Protein AF-A0A9R1PD83-F1 (afdb_monomer)

InterPro domains:
  IPR029148 FACT complex subunit SPT16, N-terminal lobe domain [PF14826] (17-96)
  IPR029148 FACT complex subunit SPT16, N-terminal lobe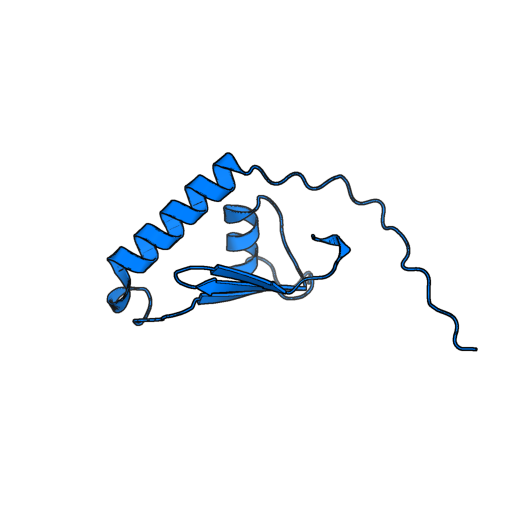 domain [SM01285] (17-96)
  IPR029149 Creatinase/Aminopeptidase P/Spt16, N-terminal [G3DSA:3.40.350.10] (13-96)
  IPR040258 FACT complex subunit Spt16 [PTHR13980] (14-96)

Nearest PDB structures (foldseek):
  3cb6-assembly1_A  TM=9.064E-01  e=6.863E-07  Schizosaccharomyces pombe
  3cb5-assembly2_B  TM=9.265E-01  e=1.514E-05  Schizosaccharomyces pombe
  3biq-assembly1_A  TM=8.896E-01  e=4.749E-05  Saccharomyces cerevisiae
  3bit-assembly2_B  TM=8.872E-01  e=2.552E-04  Saccharomyces cerevisiae
  6a8m-assembly1_A  TM=8.914E-01  e=7.485E-04  Eremothecium gossypii ATCC 10895

Foldseek 3Di:
DDDDDPDPDDPDDDQDFDPVQLVVVVVVV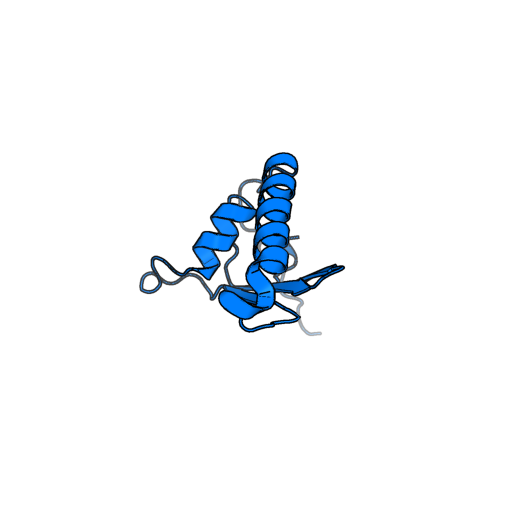VVVCVVCVVPPVVVDQKDKAAAAADDPVPPDDPSQVVCCNNGVHGQHRWMWMDHPPDIDIDHDPVVD

Structure (mmCIF, N/CA/C/O backbone):
data_AF-A0A9R1PD83-F1
#
_entry.id   AF-A0A9R1PD83-F1
#
loop_
_atom_site.group_PDB
_atom_site.id
_atom_site.type_symbol
_atom_site.label_atom_id
_atom_site.label_alt_id
_atom_site.label_comp_id
_atom_site.label_asym_id
_atom_site.label_entity_id
_atom_site.label_seq_id
_atom_site.pdbx_PDB_ins_code
_atom_site.Cartn_x
_atom_site.Cartn_y
_atom_site.Cartn_z
_atom_site.occupancy
_atom_site.B_iso_or_equiv
_atom_site.auth_seq_id
_atom_site.auth_comp_id
_atom_site.auth_asym_id
_atom_site.auth_atom_id
_atom_site.pdbx_PDB_model_num
ATOM 1 N N . MET A 1 1 ? 33.554 -24.168 -3.222 1.00 37.78 1 MET A N 1
ATOM 2 C CA . MET A 1 1 ? 33.563 -22.921 -4.015 1.00 37.78 1 MET A CA 1
ATOM 3 C C . MET A 1 1 ? 32.308 -22.922 -4.867 1.00 37.78 1 MET A C 1
ATOM 5 O O . MET A 1 1 ? 32.251 -23.683 -5.818 1.00 37.78 1 MET A O 1
ATOM 9 N N . ALA A 1 2 ? 31.282 -22.175 -4.465 1.00 34.84 2 ALA A N 1
ATOM 10 C CA . ALA A 1 2 ? 30.102 -21.940 -5.292 1.00 34.84 2 ALA A CA 1
ATOM 11 C C . ALA A 1 2 ? 30.103 -20.453 -5.653 1.00 34.84 2 ALA A C 1
ATOM 13 O O . ALA A 1 2 ? 30.214 -19.592 -4.781 1.00 34.84 2 ALA A O 1
ATOM 14 N N . GLU A 1 3 ? 30.120 -20.199 -6.952 1.00 32.44 3 GLU A N 1
ATOM 15 C CA . GLU A 1 3 ? 30.325 -18.911 -7.596 1.00 32.44 3 GLU A CA 1
ATOM 16 C C . GLU A 1 3 ? 29.119 -17.994 -7.345 1.00 32.44 3 GLU A C 1
ATOM 18 O O . GLU A 1 3 ? 27.988 -18.313 -7.710 1.00 32.44 3 GLU A O 1
ATOM 23 N N . ASN A 1 4 ? 29.349 -16.865 -6.671 1.00 37.38 4 ASN A N 1
ATOM 24 C CA . ASN A 1 4 ? 28.316 -15.876 -6.389 1.00 37.38 4 ASN A CA 1
ATOM 25 C C . ASN A 1 4 ? 28.016 -15.107 -7.684 1.00 37.38 4 ASN A C 1
ATOM 27 O O . ASN A 1 4 ? 28.804 -14.257 -8.111 1.00 37.38 4 ASN A O 1
ATOM 31 N N . GLY A 1 5 ? 26.900 -15.447 -8.332 1.00 36.56 5 GLY A N 1
ATOM 32 C CA . GLY A 1 5 ? 26.447 -14.822 -9.569 1.00 36.56 5 GLY A CA 1
ATOM 33 C C . GLY A 1 5 ? 26.304 -13.312 -9.400 1.00 36.56 5 GLY A C 1
ATOM 34 O O . GLY A 1 5 ? 25.397 -12.829 -8.724 1.00 36.56 5 GLY A O 1
ATOM 35 N N . LYS A 1 6 ? 27.205 -12.552 -10.032 1.00 34.94 6 LYS A N 1
ATOM 36 C CA . LYS A 1 6 ? 27.109 -11.095 -10.148 1.00 34.94 6 LYS A CA 1
ATOM 37 C C . LYS A 1 6 ? 25.761 -10.735 -10.769 1.00 34.94 6 LYS A C 1
ATOM 39 O O . LYS A 1 6 ? 25.535 -10.970 -11.957 1.00 34.94 6 LYS A O 1
ATOM 44 N N . ALA A 1 7 ? 24.886 -10.122 -9.977 1.00 38.34 7 ALA A N 1
ATOM 45 C CA . ALA A 1 7 ? 23.682 -9.490 -10.485 1.00 38.34 7 ALA A CA 1
ATOM 46 C C . ALA A 1 7 ? 24.090 -8.448 -11.536 1.00 38.34 7 ALA A C 1
ATOM 48 O O . ALA A 1 7 ? 24.739 -7.450 -11.217 1.00 38.34 7 ALA A O 1
ATOM 49 N N . LYS A 1 8 ? 23.725 -8.686 -12.801 1.00 33.59 8 LYS A N 1
ATOM 50 C CA . LYS A 1 8 ? 23.881 -7.691 -13.862 1.00 33.59 8 LYS A CA 1
ATOM 51 C C . LYS A 1 8 ? 23.106 -6.438 -13.442 1.00 33.59 8 LYS A C 1
ATOM 53 O O . LYS A 1 8 ? 21.899 -6.485 -13.169 1.00 33.59 8 LYS A O 1
ATOM 58 N N . SER A 1 9 ? 23.848 -5.343 -13.314 1.00 35.78 9 SER A N 1
ATOM 59 C CA . SER A 1 9 ? 23.324 -3.988 -13.210 1.00 35.78 9 SER A CA 1
ATOM 60 C C . SER A 1 9 ? 22.563 -3.713 -14.505 1.00 35.78 9 SER A C 1
ATOM 62 O O . SER A 1 9 ? 23.159 -3.601 -15.574 1.00 35.78 9 SER A O 1
ATOM 64 N N . GLY A 1 10 ? 21.235 -3.755 -14.425 1.00 39.09 10 GLY A N 1
ATOM 65 C CA . GLY A 1 10 ? 20.379 -3.314 -15.512 1.00 39.09 10 GLY A CA 1
ATOM 66 C C . GLY A 1 10 ? 20.422 -1.795 -15.540 1.00 39.09 10 GLY A C 1
ATOM 67 O O . GLY A 1 10 ? 20.234 -1.164 -14.505 1.00 39.09 10 GLY A O 1
ATOM 68 N N . SER A 1 11 ? 20.684 -1.236 -16.716 1.00 42.69 11 SER A N 1
ATOM 69 C CA . SER A 1 11 ? 20.560 0.185 -17.039 1.00 42.69 11 SER A CA 1
ATOM 70 C C . SER A 1 11 ? 19.104 0.642 -16.840 1.00 42.69 11 SER A C 1
ATOM 72 O O . SER A 1 11 ? 18.323 0.671 -17.789 1.00 42.69 11 SER A O 1
ATOM 74 N N . GLY A 1 12 ? 18.709 0.934 -15.602 1.00 44.00 12 GLY A N 1
ATOM 75 C CA . GLY A 1 12 ? 17.426 1.548 -15.263 1.00 44.00 12 GLY A CA 1
ATOM 76 C C . GLY A 1 12 ? 17.651 3.018 -14.941 1.00 44.00 12 GLY A C 1
ATOM 77 O O . GLY A 1 12 ? 18.507 3.329 -14.115 1.00 44.00 12 GLY A O 1
ATOM 78 N N . GLY A 1 13 ? 16.926 3.918 -15.608 1.00 55.16 13 GLY A N 1
ATOM 79 C CA . GLY A 1 13 ? 16.941 5.339 -15.260 1.00 55.16 13 GLY A CA 1
ATOM 80 C C . GLY A 1 13 ? 16.635 5.532 -13.774 1.00 55.16 13 GLY A C 1
ATOM 81 O O . GLY A 1 13 ? 15.883 4.754 -13.191 1.00 55.16 13 GLY A O 1
ATOM 82 N N . ALA A 1 14 ? 17.251 6.536 -13.151 1.00 65.94 14 ALA A N 1
ATOM 83 C CA . ALA A 1 14 ? 17.070 6.798 -11.729 1.00 65.94 14 ALA A CA 1
ATOM 84 C C . ALA A 1 14 ? 15.587 7.078 -11.424 1.00 65.94 14 ALA A C 1
ATOM 86 O O . ALA A 1 14 ? 15.054 8.129 -11.788 1.00 65.94 14 ALA A O 1
ATOM 87 N N . TYR A 1 15 ? 14.915 6.132 -10.767 1.00 74.12 15 TYR A N 1
ATOM 88 C CA . TYR A 1 15 ? 13.563 6.332 -10.260 1.00 74.12 15 TYR A CA 1
ATOM 89 C C . TYR A 1 15 ? 13.622 7.382 -9.151 1.00 74.12 15 TYR A C 1
ATOM 91 O O . TYR A 1 15 ? 14.277 7.175 -8.133 1.00 74.12 15 TYR A O 1
ATOM 99 N N . THR A 1 16 ? 12.963 8.523 -9.355 1.00 87.56 16 THR A N 1
ATOM 100 C CA . THR A 1 16 ? 12.903 9.592 -8.350 1.00 87.56 16 THR A CA 1
ATOM 101 C C . THR A 1 16 ? 11.479 9.702 -7.836 1.00 87.56 16 THR A C 1
ATOM 103 O O . THR A 1 16 ? 10.600 10.206 -8.531 1.00 87.56 16 THR A O 1
ATOM 106 N N . ILE A 1 17 ? 11.238 9.234 -6.612 1.00 89.44 17 ILE A N 1
ATOM 107 C CA . ILE A 1 17 ? 9.923 9.352 -5.978 1.00 89.44 17 ILE A CA 1
ATOM 108 C C . ILE A 1 17 ? 9.713 10.803 -5.536 1.00 89.44 17 ILE A C 1
ATOM 110 O O . ILE A 1 17 ? 10.520 11.367 -4.795 1.00 89.44 17 ILE A O 1
ATOM 114 N N . ASN A 1 18 ? 8.598 11.408 -5.951 1.00 94.06 18 ASN A N 1
ATOM 115 C CA . ASN A 1 18 ? 8.200 12.720 -5.452 1.00 94.06 18 ASN A CA 1
ATOM 116 C C . ASN A 1 18 ? 7.615 12.584 -4.036 1.00 94.06 18 ASN A C 1
ATOM 118 O O . ASN A 1 18 ? 6.450 12.219 -3.866 1.00 94.06 18 ASN A O 1
ATOM 122 N N . LEU A 1 19 ? 8.429 12.899 -3.026 1.00 94.31 19 LEU A N 1
ATOM 123 C CA . LEU A 1 19 ? 8.067 12.756 -1.612 1.00 94.31 19 LEU A CA 1
ATOM 124 C C . LEU A 1 19 ? 6.894 13.647 -1.181 1.00 94.31 19 LEU A C 1
ATOM 126 O O . LEU A 1 19 ? 6.127 13.257 -0.301 1.00 94.31 19 LEU A O 1
ATOM 130 N N . GLU A 1 20 ? 6.724 14.818 -1.796 1.00 96.56 20 GLU A N 1
ATOM 131 C CA . GLU A 1 20 ? 5.615 15.726 -1.489 1.00 96.56 20 GLU A CA 1
ATOM 132 C C . GLU A 1 20 ? 4.282 15.130 -1.958 1.00 96.56 20 GLU A C 1
ATOM 134 O O . GLU A 1 20 ? 3.326 15.020 -1.185 1.00 96.56 20 GLU A O 1
ATOM 139 N N . ILE A 1 21 ? 4.236 14.675 -3.214 1.00 95.81 21 ILE A N 1
ATOM 140 C CA . ILE A 1 21 ? 3.050 14.034 -3.791 1.00 95.81 21 ILE A CA 1
ATOM 141 C C . ILE A 1 21 ? 2.751 12.720 -3.068 1.00 95.81 21 ILE A C 1
ATOM 143 O O . ILE A 1 21 ? 1.591 12.479 -2.726 1.00 95.81 21 ILE A O 1
ATOM 147 N N . PHE A 1 22 ? 3.779 11.912 -2.793 1.00 95.75 22 PHE A N 1
ATOM 148 C CA . PHE A 1 22 ? 3.655 10.681 -2.015 1.00 95.75 22 PHE A CA 1
ATOM 149 C C . PHE A 1 22 ? 3.009 10.959 -0.656 1.00 95.75 22 PHE A C 1
ATOM 151 O O . PHE A 1 22 ? 1.971 10.384 -0.344 1.00 95.75 22 PHE A O 1
ATOM 158 N N . SER A 1 23 ? 3.556 11.902 0.118 1.00 96.44 23 SER A N 1
ATOM 159 C CA . SER A 1 23 ? 3.053 12.230 1.459 1.00 96.44 23 SER A CA 1
ATOM 160 C C . SER A 1 23 ? 1.612 12.742 1.421 1.00 96.44 23 SER A C 1
ATOM 162 O O . SER A 1 23 ? 0.778 12.333 2.231 1.00 96.44 23 SER A O 1
ATOM 164 N N . LYS A 1 24 ? 1.283 13.596 0.442 1.00 98.12 24 LYS A N 1
ATOM 165 C CA . LYS A 1 24 ? -0.076 14.117 0.251 1.00 98.12 24 LYS A CA 1
ATOM 166 C C . LYS A 1 24 ? -1.073 13.003 -0.070 1.00 98.12 24 LYS A C 1
ATOM 168 O O . LYS A 1 24 ? -2.148 12.954 0.525 1.00 98.12 24 LYS A O 1
ATOM 173 N N . ARG A 1 25 ? -0.734 12.112 -1.003 1.00 98.00 25 ARG A N 1
ATOM 174 C CA . ARG A 1 25 ? -1.601 10.997 -1.414 1.00 98.00 25 ARG A CA 1
ATOM 175 C C . ARG A 1 25 ? -1.727 9.949 -0.315 1.00 98.00 25 ARG A C 1
ATOM 177 O O . ARG A 1 25 ? -2.832 9.487 -0.050 1.00 98.00 25 ARG A O 1
ATOM 184 N N . LEU A 1 26 ? -0.639 9.663 0.394 1.00 97.25 26 LEU A N 1
ATOM 185 C CA . LEU A 1 26 ? -0.646 8.775 1.550 1.00 97.25 26 LEU A CA 1
ATOM 186 C C . LEU A 1 26 ? -1.598 9.287 2.634 1.00 97.25 26 LEU A C 1
ATOM 188 O O . LEU A 1 26 ? -2.411 8.522 3.146 1.00 97.25 26 LEU A O 1
ATOM 192 N N . LYS A 1 27 ? -1.565 10.591 2.930 1.00 97.69 27 LYS A N 1
ATOM 193 C CA . LYS A 1 27 ? -2.512 11.202 3.865 1.00 97.69 27 LYS A CA 1
ATOM 194 C C . LYS A 1 27 ? -3.963 11.025 3.411 1.00 97.69 27 LYS A C 1
ATOM 196 O O . LYS A 1 27 ? -4.781 10.580 4.205 1.00 97.69 27 LYS A O 1
ATOM 201 N N . VAL A 1 28 ? -4.270 11.310 2.143 1.00 98.31 28 VAL A N 1
ATOM 202 C CA . VAL A 1 28 ? -5.622 11.107 1.586 1.00 98.31 28 VAL A CA 1
ATOM 203 C C . VAL A 1 28 ? -6.076 9.653 1.739 1.00 98.31 28 VAL A C 1
ATOM 205 O O . VAL A 1 28 ? -7.215 9.405 2.128 1.00 98.31 28 VAL A O 1
ATOM 208 N N . PHE A 1 29 ? -5.185 8.697 1.474 1.00 97.88 29 PHE A N 1
ATOM 209 C CA . PHE A 1 29 ? -5.472 7.274 1.623 1.00 97.88 29 PHE A CA 1
ATOM 210 C C . PHE A 1 29 ? -5.810 6.897 3.073 1.00 97.88 29 PHE A C 1
ATOM 212 O O . PHE A 1 29 ? -6.858 6.300 3.314 1.00 97.88 29 PHE A O 1
ATOM 219 N N . TYR A 1 30 ? -4.981 7.297 4.043 1.00 97.94 30 TYR A N 1
ATOM 220 C CA . TYR A 1 30 ? -5.228 7.010 5.461 1.00 97.94 30 TYR A CA 1
ATOM 221 C C . TYR A 1 30 ? -6.446 7.748 6.021 1.00 97.94 30 TYR A C 1
ATOM 223 O O . TYR A 1 30 ? -7.207 7.157 6.783 1.00 97.94 30 TYR A O 1
ATOM 231 N N . ASP A 1 31 ? -6.663 9.010 5.646 1.00 98.25 31 ASP A N 1
ATOM 232 C CA . ASP A 1 31 ? -7.828 9.780 6.090 1.00 98.25 31 ASP A CA 1
ATOM 233 C C . ASP A 1 31 ? -9.125 9.116 5.595 1.00 98.25 31 ASP A C 1
ATOM 235 O O . ASP A 1 31 ? -10.064 8.927 6.369 1.00 98.25 31 ASP A O 1
ATOM 239 N N . HIS A 1 32 ? -9.159 8.681 4.329 1.00 98.25 32 HIS A N 1
ATOM 240 C CA . HIS A 1 32 ? -10.309 7.974 3.769 1.00 98.25 32 HIS A CA 1
ATOM 241 C C . HIS A 1 32 ? -10.490 6.574 4.372 1.00 98.25 32 HIS A C 1
ATOM 243 O O . HIS A 1 32 ? -11.623 6.158 4.618 1.00 98.25 32 HIS A O 1
ATOM 249 N N . TRP A 1 33 ? -9.397 5.846 4.626 1.00 97.88 33 TRP A N 1
ATOM 250 C CA . TRP A 1 33 ? -9.446 4.550 5.303 1.00 97.88 33 TRP A CA 1
ATOM 251 C C . TRP A 1 33 ? -10.025 4.671 6.710 1.00 97.88 33 TRP A C 1
ATOM 253 O O . TRP A 1 33 ? -11.009 4.005 7.032 1.00 97.88 33 TRP A O 1
ATOM 263 N N . ASN A 1 34 ? -9.480 5.575 7.520 1.00 96.44 34 ASN A N 1
ATOM 264 C CA . ASN A 1 34 ? -9.921 5.777 8.896 1.00 96.44 34 ASN A CA 1
ATOM 265 C C . ASN A 1 34 ? -11.357 6.312 8.969 1.00 96.44 34 ASN A C 1
ATOM 267 O O . ASN A 1 34 ? -12.130 5.858 9.809 1.00 96.44 34 ASN A O 1
ATOM 271 N N . GLY A 1 35 ? -11.726 7.240 8.079 1.00 97.81 35 GLY A N 1
ATOM 272 C CA . GLY A 1 35 ? -13.066 7.829 8.038 1.00 97.81 35 GLY A CA 1
ATOM 273 C C . GLY A 1 35 ? -14.169 6.864 7.596 1.00 97.81 35 GLY A C 1
ATOM 274 O O . GLY A 1 35 ? -15.323 7.082 7.940 1.00 97.81 35 GLY A O 1
ATOM 275 N N . ASN A 1 36 ? -13.825 5.791 6.874 1.00 97.94 36 ASN A N 1
ATOM 276 C CA . ASN A 1 36 ? -14.792 4.842 6.308 1.00 97.94 36 ASN A CA 1
ATOM 277 C C . ASN A 1 36 ? -14.477 3.388 6.706 1.00 97.94 36 ASN A C 1
ATOM 279 O O . ASN A 1 36 ? -14.748 2.461 5.936 1.00 97.94 36 ASN A O 1
ATOM 283 N N . LYS A 1 37 ? -13.840 3.181 7.871 1.00 96.31 37 LYS A N 1
ATOM 284 C CA . LYS A 1 37 ? -13.230 1.894 8.251 1.00 96.31 37 LYS A CA 1
ATOM 285 C C . LYS A 1 37 ? -14.226 0.730 8.168 1.00 96.31 37 LYS A C 1
ATOM 287 O O . LYS A 1 37 ? -13.894 -0.300 7.590 1.00 96.31 37 LYS A O 1
ATOM 292 N N . SER A 1 38 ? -15.435 0.892 8.706 1.00 97.00 38 SER A N 1
ATOM 293 C CA . SER A 1 38 ? -16.494 -0.128 8.657 1.00 97.00 38 SER A CA 1
ATOM 294 C C . SER A 1 38 ? -17.122 -0.264 7.274 1.00 97.00 38 SER A C 1
ATOM 296 O O . SER A 1 38 ? -17.316 -1.379 6.799 1.00 97.00 38 SER A O 1
ATOM 298 N N . ASP A 1 39 ? -17.406 0.865 6.629 1.00 96.81 39 ASP A N 1
ATOM 299 C CA . ASP A 1 39 ? -18.338 0.919 5.500 1.00 96.81 39 ASP A CA 1
ATOM 300 C C . ASP A 1 39 ? -17.681 0.507 4.181 1.00 96.81 39 ASP A C 1
ATOM 302 O O . ASP A 1 39 ? -18.290 -0.183 3.366 1.00 96.81 39 ASP A O 1
ATOM 306 N N . LEU A 1 40 ? -16.424 0.913 3.974 1.00 97.12 40 LEU A N 1
ATOM 307 C CA . LEU A 1 40 ? -15.690 0.680 2.724 1.00 97.12 40 LEU A CA 1
ATOM 308 C C . LEU A 1 40 ? -14.453 -0.204 2.901 1.00 97.12 40 LEU A C 1
ATOM 310 O O . LEU A 1 40 ? -13.956 -0.756 1.922 1.00 97.12 40 LEU A O 1
ATOM 314 N N . TRP A 1 41 ? -13.960 -0.352 4.133 1.00 96.94 41 TRP A N 1
ATOM 315 C CA . TRP A 1 41 ? -12.708 -1.060 4.422 1.00 96.94 41 TRP A CA 1
ATOM 316 C C . TRP A 1 41 ? -12.891 -2.303 5.292 1.00 96.94 41 TRP A C 1
ATOM 318 O O . TRP A 1 41 ? -11.908 -2.836 5.807 1.00 96.94 41 TRP A O 1
ATOM 328 N N . ALA A 1 42 ? -14.130 -2.780 5.446 1.00 97.38 42 ALA A N 1
ATOM 329 C CA . ALA A 1 42 ? -14.467 -4.023 6.144 1.00 97.38 42 ALA A CA 1
ATOM 330 C C . ALA A 1 42 ? -13.855 -4.135 7.556 1.00 97.38 42 ALA A C 1
ATOM 332 O O . ALA A 1 42 ? -13.458 -5.211 7.995 1.00 97.38 42 ALA A O 1
ATOM 333 N N . SER A 1 43 ? -13.733 -3.007 8.258 1.00 97.44 43 SER A N 1
ATOM 334 C CA . SER A 1 43 ? -13.103 -2.898 9.578 1.00 97.44 43 SER A CA 1
ATOM 335 C C . SER A 1 43 ? -11.642 -3.371 9.638 1.00 97.44 43 SER A C 1
ATOM 337 O O . SER A 1 43 ? -11.138 -3.649 10.723 1.00 97.44 43 SER A O 1
ATOM 339 N N . SER A 1 44 ? -10.938 -3.410 8.502 1.00 97.31 44 SER A N 1
ATOM 340 C CA . SER A 1 44 ? -9.567 -3.929 8.397 1.00 97.31 44 SER A CA 1
ATOM 341 C C . SER A 1 44 ? -8.569 -3.145 9.255 1.00 97.31 44 SER A C 1
ATOM 343 O O . SER A 1 44 ? -8.595 -1.913 9.272 1.00 97.31 44 SER A O 1
ATOM 345 N N . ASP A 1 45 ? -7.647 -3.851 9.915 1.00 96.75 45 ASP A N 1
ATOM 346 C CA . ASP A 1 45 ? -6.543 -3.256 10.693 1.00 96.75 45 ASP A CA 1
ATOM 347 C C . ASP A 1 45 ? -5.252 -3.071 9.882 1.00 96.75 45 ASP A C 1
ATOM 349 O O . ASP A 1 45 ? -4.380 -2.280 10.251 1.00 96.75 45 ASP A O 1
ATOM 353 N N . ALA A 1 46 ? -5.146 -3.776 8.757 1.00 97.56 46 ALA A N 1
ATOM 354 C CA . ALA A 1 46 ? -4.064 -3.651 7.796 1.00 97.56 46 ALA A CA 1
ATOM 355 C C . ALA A 1 46 ? -4.601 -3.802 6.371 1.00 97.56 46 ALA A C 1
ATOM 357 O O . ALA A 1 46 ? -5.568 -4.528 6.139 1.00 97.56 46 ALA A O 1
ATOM 358 N N . ILE A 1 47 ? -3.942 -3.147 5.417 1.00 97.44 47 ILE A N 1
ATOM 359 C CA . ILE A 1 47 ? -4.224 -3.287 3.987 1.00 97.44 47 ILE A CA 1
ATOM 360 C C . ILE A 1 47 ? -2.955 -3.803 3.320 1.00 97.44 47 ILE A C 1
ATOM 362 O O . ILE A 1 47 ? -1.928 -3.128 3.339 1.00 97.44 47 ILE A O 1
ATOM 366 N N . ALA A 1 48 ? -3.023 -4.999 2.741 1.00 96.81 48 ALA A N 1
ATOM 367 C CA . ALA A 1 48 ? -1.923 -5.595 1.994 1.00 96.81 48 ALA A CA 1
ATOM 368 C C . ALA A 1 48 ? -2.222 -5.542 0.496 1.00 96.81 48 ALA A C 1
ATOM 370 O O . ALA A 1 48 ? -3.283 -5.979 0.050 1.00 96.81 48 ALA A O 1
ATOM 371 N N . ILE A 1 49 ? -1.273 -5.023 -0.275 1.00 94.94 49 ILE A N 1
ATOM 372 C CA . ILE A 1 49 ? -1.349 -4.915 -1.727 1.00 94.94 49 ILE A CA 1
ATOM 373 C C . ILE A 1 49 ? -0.169 -5.683 -2.304 1.00 94.94 49 ILE A C 1
ATOM 375 O O . ILE A 1 49 ? 0.981 -5.389 -1.988 1.00 94.94 49 ILE A O 1
ATOM 379 N N . ALA A 1 50 ? -0.467 -6.687 -3.124 1.00 93.62 50 ALA A N 1
ATOM 380 C CA . ALA A 1 50 ? 0.531 -7.470 -3.834 1.00 93.62 50 ALA A CA 1
ATOM 381 C C . ALA A 1 50 ? 0.480 -7.124 -5.325 1.00 93.62 50 ALA A C 1
ATOM 383 O O . ALA A 1 50 ? -0.556 -7.289 -5.978 1.00 93.62 50 ALA A O 1
ATOM 384 N N . THR A 1 51 ? 1.605 -6.658 -5.858 1.00 92.06 51 THR A N 1
ATOM 385 C CA . THR A 1 51 ? 1.784 -6.407 -7.287 1.00 92.06 51 THR A CA 1
ATOM 386 C C . THR A 1 51 ? 2.570 -7.579 -7.886 1.00 92.06 51 THR A C 1
ATOM 388 O O . THR A 1 51 ? 3.706 -7.829 -7.465 1.00 92.06 51 THR A O 1
ATOM 391 N N . PRO A 1 52 ? 1.983 -8.342 -8.827 1.00 89.12 52 PRO A N 1
ATOM 392 C CA . PRO A 1 52 ? 2.634 -9.508 -9.423 1.00 89.12 52 PRO A CA 1
ATOM 393 C C . PRO A 1 52 ? 3.816 -9.105 -10.324 1.00 89.12 52 PRO A C 1
ATOM 395 O O . PRO A 1 52 ? 4.062 -7.913 -10.542 1.00 89.12 52 PRO A O 1
ATOM 398 N N . PRO A 1 53 ? 4.570 -10.081 -10.858 1.00 87.25 53 PRO A N 1
ATOM 399 C CA . PRO A 1 53 ? 5.517 -9.824 -11.935 1.00 87.25 53 PRO A CA 1
ATOM 400 C C . PRO A 1 53 ? 4.835 -9.199 -13.166 1.00 87.25 53 PRO A C 1
ATOM 402 O O . PRO A 1 53 ? 3.632 -9.401 -13.363 1.00 87.25 53 PRO A O 1
ATOM 405 N N . PRO A 1 54 ? 5.585 -8.480 -14.022 1.00 84.06 54 PRO A N 1
ATOM 406 C CA . PRO A 1 54 ? 5.039 -7.923 -15.255 1.00 84.06 54 PRO A CA 1
ATOM 407 C C . PRO A 1 54 ? 4.485 -9.033 -16.154 1.00 84.06 54 PRO A C 1
ATOM 409 O O . PRO A 1 54 ? 5.119 -10.075 -16.324 1.00 84.06 54 PRO A O 1
ATOM 412 N N . SER A 1 55 ? 3.313 -8.805 -16.741 1.00 81.44 55 SER A N 1
ATOM 413 C CA . SER A 1 55 ? 2.705 -9.707 -17.719 1.00 81.44 55 SER A CA 1
ATOM 414 C C . SER A 1 55 ? 1.873 -8.911 -18.719 1.00 81.44 55 SER A C 1
ATOM 416 O O . SER A 1 55 ? 1.116 -8.024 -18.326 1.00 81.44 55 SER A O 1
ATOM 418 N N . GLU A 1 56 ? 1.977 -9.261 -20.002 1.00 72.50 56 GLU A N 1
ATOM 419 C CA . GLU A 1 56 ? 1.200 -8.658 -21.099 1.00 72.50 56 GLU A CA 1
ATOM 420 C C . GLU A 1 56 ? -0.318 -8.906 -20.959 1.00 72.50 56 GLU A C 1
ATOM 422 O O . GLU A 1 56 ? -1.139 -8.137 -21.471 1.00 72.50 56 GLU A O 1
ATOM 427 N N . ASP A 1 57 ? -0.698 -9.944 -20.207 1.00 74.25 57 ASP A N 1
ATOM 428 C CA . ASP A 1 57 ? -2.093 -10.313 -19.946 1.00 74.25 57 ASP A CA 1
ATOM 429 C C . ASP A 1 57 ? -2.692 -9.565 -18.742 1.00 74.25 57 ASP A C 1
ATOM 431 O O . ASP A 1 57 ? -3.912 -9.455 -18.612 1.00 74.25 57 ASP A O 1
ATOM 435 N N . LEU A 1 58 ? -1.849 -9.012 -17.862 1.00 65.00 58 LEU A N 1
ATOM 436 C CA . LEU A 1 58 ? -2.255 -8.356 -16.615 1.00 65.00 58 LEU A CA 1
ATOM 437 C C . LEU A 1 58 ? -2.260 -6.832 -16.763 1.00 65.00 58 LEU A C 1
ATOM 439 O O . LEU A 1 58 ? -1.588 -6.106 -16.032 1.00 65.00 58 LEU A O 1
ATOM 443 N N . ARG A 1 59 ? -3.049 -6.329 -17.712 1.00 63.19 59 ARG A N 1
ATOM 444 C CA . ARG A 1 59 ? -3.272 -4.887 -17.869 1.00 63.19 59 ARG A CA 1
ATOM 445 C C . ARG A 1 59 ? -4.369 -4.438 -16.896 1.00 63.19 59 ARG A C 1
ATOM 447 O O . ARG A 1 59 ? -5.436 -5.037 -16.853 1.00 63.19 59 ARG A O 1
ATOM 454 N N . TYR A 1 60 ? -4.122 -3.368 -16.138 1.00 65.75 60 TYR A N 1
ATOM 455 C CA . TYR A 1 60 ? -5.098 -2.695 -15.252 1.00 65.75 60 TYR A CA 1
ATOM 456 C C . TYR A 1 60 ? -5.390 -3.353 -13.891 1.00 65.75 60 TYR A C 1
ATOM 458 O O . TYR A 1 60 ? -6.527 -3.354 -13.411 1.00 65.75 60 TYR A O 1
ATOM 466 N N . LEU A 1 61 ? -4.358 -3.847 -13.205 1.00 83.44 61 LEU A N 1
ATOM 467 C CA . LEU A 1 61 ? -4.498 -4.252 -11.806 1.00 83.44 61 LEU A CA 1
ATOM 468 C C . LEU A 1 61 ? -4.636 -3.033 -10.881 1.00 83.44 61 LEU A C 1
ATOM 470 O O . LEU A 1 61 ? -3.894 -2.056 -10.993 1.00 83.44 61 LEU A O 1
ATOM 474 N N . LYS A 1 62 ? -5.563 -3.108 -9.914 1.00 89.62 62 LYS A N 1
ATOM 475 C CA . LYS A 1 62 ? -5.717 -2.068 -8.878 1.00 89.62 62 LYS A CA 1
ATOM 476 C C . LYS A 1 62 ? -4.442 -1.883 -8.049 1.00 89.62 62 LYS A C 1
ATOM 478 O O . LYS A 1 62 ? -4.193 -0.774 -7.592 1.00 89.62 62 LYS A O 1
ATOM 483 N N . SER A 1 63 ? -3.649 -2.942 -7.879 1.00 90.81 63 SER A N 1
ATOM 484 C CA . SER A 1 63 ? -2.344 -2.890 -7.214 1.00 90.81 63 SER A CA 1
ATOM 485 C C . SER A 1 63 ? -1.369 -1.989 -7.973 1.00 90.81 63 SER A C 1
ATOM 487 O O . SER A 1 63 ? -0.911 -0.996 -7.420 1.00 90.81 63 SER A O 1
ATOM 489 N N . THR A 1 64 ? -1.184 -2.222 -9.274 1.00 91.00 64 THR A N 1
ATOM 490 C CA . THR A 1 64 ? -0.359 -1.368 -10.142 1.00 91.00 64 THR A CA 1
ATOM 491 C C . THR A 1 64 ? -0.864 0.075 -10.190 1.00 91.00 64 THR A C 1
ATOM 493 O O . THR A 1 64 ? -0.078 1.019 -10.142 1.00 91.00 64 THR A O 1
ATOM 496 N N . ALA A 1 65 ? -2.186 0.273 -10.241 1.00 92.19 65 ALA A N 1
ATOM 497 C CA . ALA A 1 65 ? -2.770 1.612 -10.203 1.00 92.19 65 ALA A CA 1
ATOM 498 C C . ALA A 1 65 ? -2.448 2.348 -8.891 1.00 92.19 65 ALA A C 1
ATOM 500 O O . ALA A 1 65 ? -2.196 3.553 -8.919 1.00 92.19 65 ALA A O 1
ATOM 501 N N . LEU A 1 66 ? -2.431 1.639 -7.756 1.00 93.88 66 LEU A N 1
ATOM 502 C CA . LEU A 1 66 ? -2.025 2.207 -6.474 1.00 93.88 66 LEU A CA 1
ATOM 503 C C . LEU A 1 66 ? -0.534 2.549 -6.460 1.00 93.88 66 LEU A C 1
ATOM 505 O O . LEU A 1 66 ? -0.195 3.623 -5.979 1.00 93.88 66 LEU A O 1
ATOM 509 N N . ASP A 1 67 ? 0.333 1.701 -7.017 1.00 91.44 67 ASP A N 1
ATOM 510 C CA . ASP A 1 67 ? 1.774 1.974 -7.110 1.00 91.44 67 ASP A CA 1
ATOM 511 C C . ASP A 1 67 ? 2.032 3.260 -7.910 1.00 91.44 67 ASP A C 1
ATOM 513 O O . ASP A 1 67 ? 2.688 4.185 -7.429 1.00 91.44 67 ASP A O 1
ATOM 517 N N . VAL A 1 68 ? 1.418 3.383 -9.091 1.00 92.56 68 VAL A N 1
ATOM 518 C CA . VAL A 1 68 ? 1.545 4.573 -9.946 1.00 92.56 68 VAL A CA 1
ATOM 519 C C . VAL A 1 68 ? 0.938 5.803 -9.275 1.00 92.56 68 VAL A C 1
ATOM 521 O O . VAL A 1 68 ? 1.517 6.891 -9.312 1.00 92.56 68 VAL A O 1
ATOM 524 N N . TRP A 1 69 ? -0.219 5.656 -8.628 1.00 95.19 69 TRP A N 1
ATOM 525 C CA . TRP A 1 69 ? -0.833 6.757 -7.901 1.00 95.19 69 TRP A CA 1
ATOM 526 C C . TRP A 1 69 ? 0.004 7.166 -6.689 1.00 95.19 69 TRP A C 1
ATOM 528 O O . TRP A 1 69 ? 0.168 8.351 -6.454 1.00 95.19 69 TRP A O 1
ATOM 538 N N . LEU A 1 70 ? 0.580 6.256 -5.919 1.00 94.19 70 LEU A N 1
ATOM 539 C CA . LEU A 1 70 ? 1.268 6.613 -4.682 1.00 94.19 70 LEU A CA 1
ATOM 540 C C . LEU A 1 70 ? 2.733 7.011 -4.924 1.00 94.19 70 LEU A C 1
ATOM 542 O O . LEU A 1 70 ? 3.184 8.030 -4.406 1.00 94.19 70 LEU A O 1
ATOM 546 N N . LEU A 1 71 ? 3.453 6.230 -5.732 1.00 91.06 71 LEU A N 1
ATOM 547 C CA . LEU A 1 71 ? 4.907 6.296 -5.924 1.00 91.06 71 LEU A CA 1
ATOM 548 C C . LEU A 1 71 ? 5.313 6.907 -7.274 1.00 91.06 71 LEU A C 1
ATOM 550 O O . LEU A 1 71 ? 6.466 7.299 -7.440 1.00 91.06 71 LEU A O 1
ATOM 554 N N . GLY A 1 72 ? 4.382 7.012 -8.228 1.00 90.75 72 GLY A N 1
ATOM 555 C CA . GLY A 1 72 ? 4.631 7.557 -9.569 1.00 90.75 72 GLY A CA 1
ATOM 556 C C . GLY A 1 72 ? 5.158 6.541 -10.586 1.00 90.75 72 GLY A C 1
ATOM 557 O O . GLY A 1 72 ? 5.323 6.893 -11.751 1.00 90.75 72 GLY A O 1
ATOM 558 N N . TYR A 1 73 ? 5.389 5.295 -10.168 1.00 89.94 73 TYR A N 1
ATOM 559 C CA . TYR A 1 73 ? 5.925 4.217 -10.998 1.00 89.94 73 TYR A CA 1
ATOM 560 C C . TYR A 1 73 ? 5.253 2.892 -10.651 1.00 89.94 73 TYR A C 1
ATOM 562 O O . TYR A 1 73 ? 4.688 2.739 -9.571 1.00 89.94 73 TYR A O 1
ATOM 570 N N . GLU A 1 74 ? 5.358 1.919 -11.547 1.00 88.81 74 GLU A N 1
ATOM 571 C CA . GLU A 1 74 ? 4.956 0.547 -11.252 1.00 88.81 74 GLU A CA 1
ATOM 572 C C . GLU A 1 74 ? 6.030 -0.154 -10.41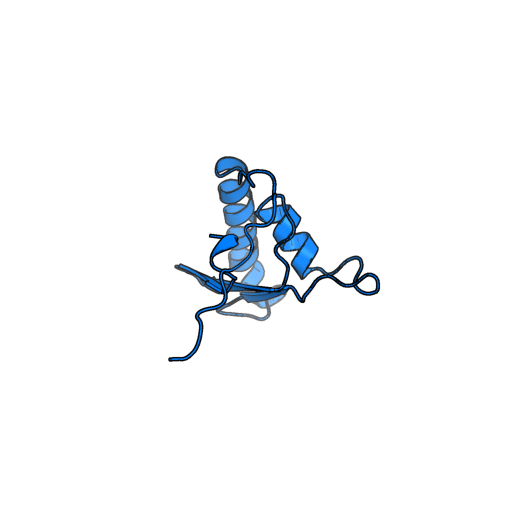6 1.00 88.81 74 GLU A C 1
ATOM 574 O O . GLU A 1 74 ? 7.222 -0.077 -10.723 1.00 88.81 74 GLU A O 1
ATOM 579 N N . PHE A 1 75 ? 5.604 -0.873 -9.377 1.00 88.56 75 PHE A N 1
ATOM 580 C CA . PHE A 1 75 ? 6.482 -1.662 -8.518 1.00 88.56 75 PHE A CA 1
ATOM 581 C C . PHE A 1 75 ? 6.125 -3.152 -8.640 1.00 88.56 75 PHE A C 1
ATOM 583 O O . PHE A 1 75 ? 5.590 -3.747 -7.707 1.00 88.56 75 PHE A O 1
ATOM 590 N N . PRO A 1 76 ? 6.428 -3.807 -9.777 1.00 90.31 76 PRO A N 1
ATOM 591 C CA . PRO A 1 76 ? 6.158 -5.231 -9.929 1.00 90.31 76 PRO A CA 1
ATOM 592 C C . PRO A 1 76 ? 6.950 -6.054 -8.911 1.00 90.31 76 PRO A C 1
ATOM 594 O O . PRO A 1 76 ? 8.010 -5.627 -8.437 1.00 90.31 76 PRO A O 1
ATOM 597 N N . GLU A 1 77 ? 6.460 -7.252 -8.601 1.00 91.88 77 GLU A N 1
ATOM 598 C CA . GLU A 1 77 ? 7.065 -8.152 -7.606 1.00 91.88 77 GLU A CA 1
ATOM 599 C C . GLU A 1 77 ? 7.280 -7.465 -6.249 1.00 91.88 77 GLU A C 1
ATOM 601 O O . GLU A 1 77 ? 8.361 -7.532 -5.656 1.00 91.88 77 GLU A O 1
ATOM 606 N N . THR A 1 78 ? 6.263 -6.735 -5.794 1.00 93.12 78 THR A N 1
ATOM 607 C CA . THR A 1 78 ? 6.310 -5.982 -4.540 1.00 93.12 78 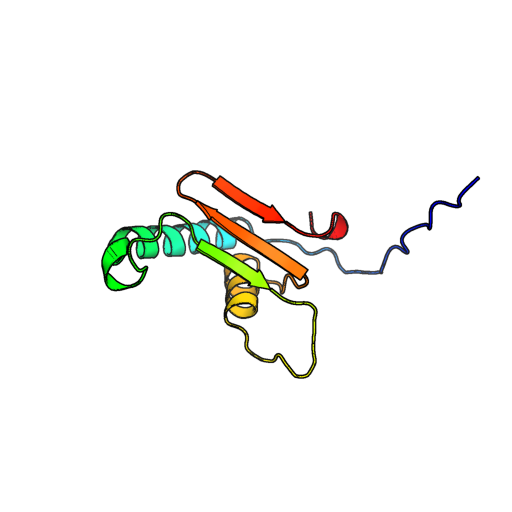THR A CA 1
ATOM 608 C C . THR A 1 78 ? 5.062 -6.258 -3.723 1.00 93.12 78 THR A C 1
ATOM 610 O O . THR A 1 78 ? 3.952 -6.322 -4.252 1.00 93.12 78 THR A O 1
ATOM 613 N N . ILE A 1 79 ? 5.249 -6.411 -2.415 1.00 95.81 79 ILE A N 1
ATOM 614 C CA . ILE A 1 79 ? 4.157 -6.419 -1.446 1.00 95.81 79 ILE A CA 1
ATOM 615 C C . ILE A 1 79 ? 4.302 -5.183 -0.568 1.00 95.81 79 ILE A C 1
ATOM 617 O O . ILE A 1 79 ? 5.370 -4.942 -0.002 1.00 95.81 79 ILE A O 1
ATOM 621 N N . ILE A 1 80 ? 3.220 -4.420 -0.443 1.00 96.06 80 ILE A N 1
ATOM 622 C CA . ILE A 1 80 ? 3.125 -3.263 0.446 1.00 96.06 80 ILE A CA 1
ATOM 623 C C . ILE A 1 80 ? 2.047 -3.555 1.484 1.00 96.06 80 ILE A C 1
ATOM 625 O O . ILE A 1 80 ? 0.919 -3.897 1.131 1.00 96.06 80 ILE A O 1
ATOM 629 N N . VAL A 1 81 ? 2.381 -3.419 2.766 1.00 97.81 81 VAL A N 1
ATOM 630 C CA . VAL A 1 81 ? 1.428 -3.580 3.869 1.00 97.81 81 VAL A CA 1
ATOM 631 C C . VAL A 1 81 ? 1.308 -2.270 4.632 1.00 97.81 81 VAL A C 1
ATOM 633 O O . VAL A 1 81 ? 2.239 -1.854 5.321 1.00 97.81 81 VAL A O 1
ATOM 636 N N . PHE A 1 82 ? 0.141 -1.642 4.531 1.00 97.94 82 PHE A N 1
ATOM 637 C CA . PHE A 1 82 ? -0.220 -0.435 5.262 1.00 97.94 82 PHE A CA 1
ATOM 638 C C . PHE A 1 82 ? -0.817 -0.806 6.617 1.00 97.94 82 PHE A C 1
ATOM 640 O O . PHE A 1 82 ? -1.772 -1.578 6.703 1.00 97.94 82 PHE A O 1
ATOM 647 N N . MET A 1 83 ? -0.261 -0.231 7.679 1.00 97.19 83 MET A N 1
ATOM 648 C CA . MET A 1 83 ? -0.743 -0.356 9.054 1.00 97.19 83 MET A CA 1
ATOM 649 C C . MET A 1 83 ? -0.859 1.038 9.677 1.00 97.19 83 MET A C 1
ATOM 651 O O . MET A 1 83 ? -0.338 2.009 9.135 1.00 97.19 83 MET A O 1
ATOM 655 N N . GLN A 1 84 ? -1.485 1.165 10.846 1.00 91.88 84 GLN A N 1
ATOM 656 C CA . GLN A 1 84 ? -1.711 2.479 11.476 1.00 91.88 84 GLN A CA 1
ATOM 657 C C . GLN A 1 84 ? -0.441 3.306 11.739 1.00 91.88 84 GLN A C 1
ATOM 659 O O . GLN A 1 84 ? -0.499 4.530 11.705 1.00 91.88 84 GLN A O 1
ATOM 664 N N . LYS A 1 85 ? 0.692 2.659 12.036 1.00 92.31 85 LYS A N 1
ATOM 665 C CA . LYS A 1 85 ? 1.940 3.343 12.433 1.00 92.31 85 LYS A CA 1
ATOM 666 C C . LYS A 1 85 ? 3.122 3.083 11.507 1.00 92.31 85 LYS A C 1
ATOM 668 O O . LYS A 1 85 ? 4.179 3.673 11.693 1.00 92.31 85 LYS A O 1
ATOM 673 N N . GLN A 1 86 ? 2.972 2.159 10.568 1.00 95.69 86 GLN A N 1
ATOM 674 C CA . GLN A 1 86 ? 4.076 1.663 9.761 1.00 95.69 86 GLN A CA 1
ATOM 675 C C . GLN A 1 86 ? 3.576 1.189 8.404 1.00 95.69 86 GLN A C 1
ATOM 677 O O . GLN A 1 86 ? 2.428 0.762 8.267 1.00 95.69 86 GLN A O 1
ATOM 682 N N . ILE A 1 87 ? 4.470 1.241 7.425 1.00 96.56 87 ILE A N 1
ATOM 683 C CA . ILE A 1 87 ? 4.261 0.684 6.095 1.00 96.56 87 ILE A CA 1
ATOM 684 C C . ILE A 1 87 ? 5.427 -0.259 5.838 1.00 96.56 87 ILE A C 1
ATOM 686 O O . ILE A 1 87 ? 6.584 0.144 5.949 1.00 96.56 87 ILE A O 1
ATOM 690 N N . HIS A 1 88 ? 5.120 -1.513 5.529 1.00 96.62 88 HIS A N 1
ATOM 691 C CA . HIS A 1 88 ? 6.126 -2.520 5.205 1.00 96.62 88 HIS A CA 1
ATOM 692 C C . HIS A 1 88 ? 6.197 -2.694 3.700 1.00 96.62 88 HIS A C 1
ATOM 694 O O . HIS A 1 88 ? 5.174 -2.941 3.066 1.00 96.62 88 HIS A O 1
ATOM 700 N N . PHE A 1 89 ? 7.402 -2.604 3.150 1.00 94.31 89 PHE A N 1
ATOM 701 C CA . PHE A 1 89 ? 7.682 -2.895 1.751 1.00 94.31 89 PHE A CA 1
ATOM 702 C C . PHE A 1 89 ? 8.526 -4.164 1.678 1.00 94.31 89 PHE A C 1
ATOM 704 O O . PHE A 1 89 ? 9.605 -4.233 2.265 1.00 94.31 89 PHE A O 1
ATOM 711 N N . LEU A 1 90 ? 8.044 -5.157 0.938 1.00 94.88 90 LEU A N 1
ATOM 712 C CA . LEU A 1 90 ? 8.804 -6.341 0.568 1.00 94.88 90 LEU A CA 1
ATOM 713 C C . LEU A 1 90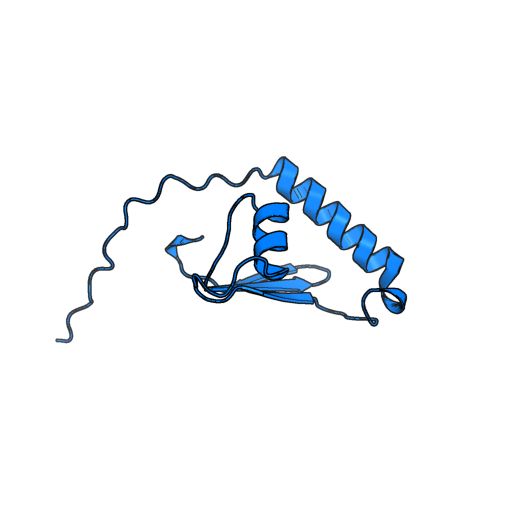 ? 9.033 -6.304 -0.940 1.00 94.88 90 LEU A C 1
ATOM 715 O O . LEU A 1 90 ? 8.116 -6.547 -1.722 1.00 94.88 90 LEU A O 1
ATOM 719 N N . CYS A 1 91 ? 10.259 -5.978 -1.334 1.00 91.19 91 CYS A N 1
ATOM 720 C CA . CYS A 1 91 ? 10.679 -5.866 -2.724 1.00 91.19 91 CYS A CA 1
ATOM 721 C C . CYS A 1 91 ? 12.163 -6.235 -2.873 1.00 91.19 91 CYS A C 1
ATOM 723 O O . CYS A 1 91 ? 12.883 -6.465 -1.899 1.00 91.19 91 CYS A O 1
ATOM 725 N N . SER A 1 92 ? 12.642 -6.305 -4.115 1.00 87.75 92 SER A N 1
ATOM 726 C CA . SER A 1 92 ? 14.066 -6.501 -4.403 1.00 87.75 92 SER A CA 1
ATOM 727 C C . SER A 1 92 ? 14.909 -5.310 -3.934 1.00 87.75 92 SER A C 1
ATOM 729 O O . SER A 1 92 ? 14.491 -4.173 -4.132 1.00 87.75 92 SER A O 1
ATOM 731 N N . GLN A 1 93 ? 16.150 -5.547 -3.492 1.00 83.12 93 GLN A N 1
ATOM 732 C CA . GLN A 1 93 ? 17.082 -4.484 -3.067 1.00 83.12 93 GLN A CA 1
ATOM 733 C C . GLN A 1 93 ? 17.261 -3.351 -4.089 1.00 83.12 93 GLN A C 1
ATOM 735 O O . GLN A 1 93 ? 17.460 -2.215 -3.700 1.00 83.12 93 GLN A O 1
ATOM 740 N N . LYS A 1 94 ? 17.158 -3.638 -5.393 1.00 83.00 94 LYS A N 1
ATOM 741 C CA . LYS A 1 94 ? 17.293 -2.629 -6.461 1.00 83.00 94 LYS A CA 1
ATOM 742 C C . LYS A 1 94 ? 16.181 -1.567 -6.474 1.00 83.00 94 LYS A C 1
ATOM 744 O O . LYS A 1 94 ? 16.318 -0.582 -7.188 1.00 83.00 94 LYS A O 1
ATOM 749 N N . LYS A 1 95 ? 15.060 -1.826 -5.793 1.00 74.00 95 LYS A N 1
ATOM 750 C CA . LYS A 1 95 ? 13.882 -0.945 -5.726 1.00 74.00 95 LYS A CA 1
ATOM 751 C C . LYS A 1 95 ? 13.873 -0.080 -4.456 1.00 74.00 95 LYS A C 1
ATOM 753 O O . LYS A 1 95 ? 12.971 0.741 -4.321 1.00 74.00 95 LYS A O 1
ATOM 758 N N . MET A 1 96 ? 14.830 -0.304 -3.549 1.00 62.81 96 MET A N 1
ATOM 759 C CA . MET A 1 96 ? 15.074 0.495 -2.344 1.00 62.81 96 MET A CA 1
ATOM 760 C C . MET A 1 96 ? 16.214 1.482 -2.568 1.00 62.81 96 MET A C 1
ATOM 762 O O . MET A 1 96 ? 17.121 1.155 -3.366 1.00 62.81 96 MET A O 1
#

Solvent-accessible surface area (backbone atoms only — not comparable to full-atom values): 6030 Å² total; per-residue (Å²): 143,81,84,80,78,77,78,78,82,72,93,65,78,86,85,75,67,57,63,67,62,24,53,54,46,49,48,54,52,51,53,53,44,67,75,31,27,66,84,79,48,74,60,58,76,59,50,77,43,68,26,61,68,88,50,93,85,66,74,85,48,71,43,45,52,46,29,34,68,42,53,70,43,74,55,59,53,25,38,41,36,44,42,95,88,50,72,48,78,51,60,59,74,89,81,106

Secondary structure (DSSP, 8-state):
------------------HHHHHHHHHHHHHHHHHTTTTTTTT-SEEEEEE----TT-TT-HHHHHHHHHHSS---SEEEEEESS-EEEE--GGG-

Organism: Triticum turgidum subsp. durum (NCBI:txid4567)

pLDDT: mean 83.96, std 19.87, range [32.44, 98.31]

Mean predicted aligned error: 8.24 Å

Sequence (96 aa):
MAENGKAKSGSGGAYTINLEIFSKRLKVFYDHWNGNKSDLWASSDAIAIATPPPSEDLRYLKSTALDVWLLGYEFPETIIVFMQKQIHFLCSQKKM

Radius of gyration: 16.17 Å; Cα contacts (8 Å, |Δi|>4): 88; chains: 1; bounding box: 52×39×34 Å

=== Feature glossary ===
The record in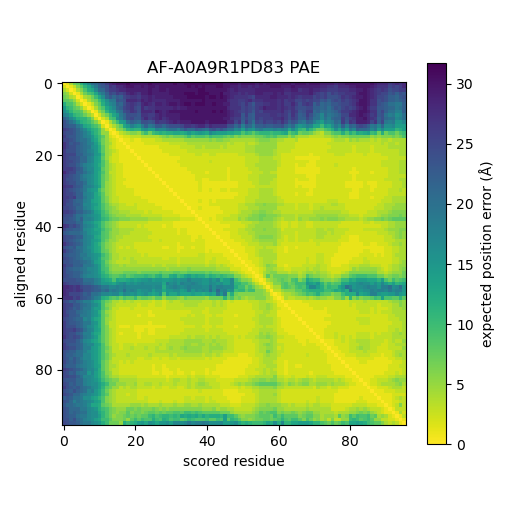terleaves many kinds of information about one protein. Here is each kind framed as the question it answers.

Q: Are the domains correctly placed relative to each other?
A: Predicted aligned error is AlphaFold's pairwise confidence. Unlike pLDDT (per-residue), PAE is per-residue-pair and captures whether two parts of the structure are correctly placed relative to each other. Units are ångströms of expected positional error.

Q: Which residues are in helices, strands, or loops?
A: Eight-state secondary structure (DSSP): H is the canonical α-helix, G the tighter 3₁₀-helix, I the wider π-helix; E/B are β-structure, T and S are turns and bends, and '-' is everything else. DSSP derives these from the pattern of main-chain N–H···O=C hydrogen bonds, not from the sequence.

Q: What if only a Cα trace is available?
A: P-SEA three-state annotation labels each residue as helix, strand, or coil based purely on the geometry of the Cα trace. It serves as a fallback when the full backbone (and thus DSSP) is unavailable.

Q: What are the backbone torsion angles?
A: φ (phi) and ψ (psi) are the two rotatable backbone dihedrals per residue: φ is the C(i-1)–N–Cα–C torsion, ψ is the N–Cα–C–N(i+1) torsion, both in degrees on (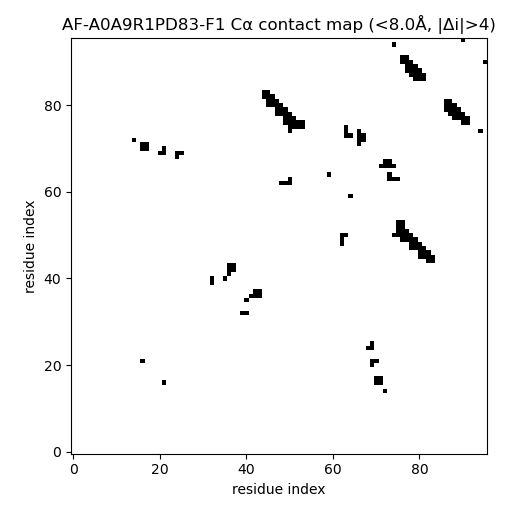−180°, 180°]. α-helical residues cluster near (−60°, −45°); β-strand residues near (−120°, +130°). A Ramachandran plot is simply a scatter of (φ, ψ)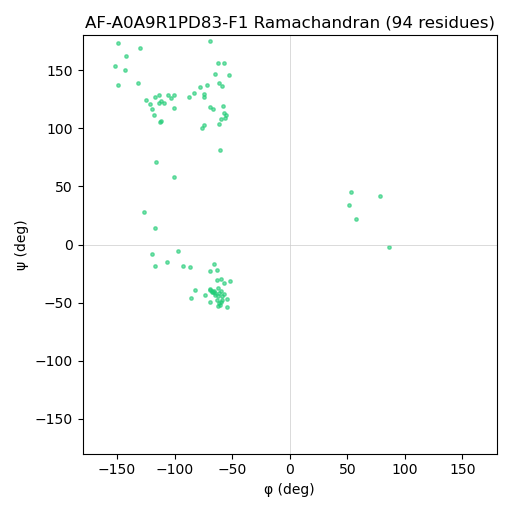 for every residue.

Q: What known structures does this most resemble?
A: Structural nearest neighbors (via Foldseek easy-search vs the PDB). Reported per hit: target PDB id, E-value, and alignment TM-score. A TM-score above ~0.5 is the conventional threshold for 'same fold'.

Q: What family and function is it annotated with?
A: Database cross-references. InterPro integrates a dozen domain/family signature databases into unified entries with residue-range hits. GO terms attach function/process/location labels with evidence codes. CATH codes position the fold in a four-level structural taxonomy. Organism is the NCBI-taxonomy species name.

Q: Which residues are buried vs exposed?
A: Solvent accessibility: the surface area of each residue that a 1.4 Å water probe can touch, in Å². When only backbone atoms are present the absolute values are lower than full-atom SASA (side chains contribute most of the area) and are flagged as backbone-only.

Q: What do the diagnostic plots show?
A: Three diagnostic plots accompany the record. The Cα contact map visualizes the tertiary structure as a 2D adjacency matrix (8 Å cutoff, sequence-local contacts suppressed). The Ramachandran plot shows the distribution of backbone (φ, ψ) torsions, with points in the α and β basins reflecting secondary structure content. The PAE plot shows AlphaFold's inter-residue confidence as a color matrix.

Q: What is the amino-acid chain?
A: The amino-acid sequence is the protein's primary structure: the linear order of residues from the N-terminus to the C-terminus, written in one-letter code. Everything else here — the 3D coordinates, the secondary structure, the domain annotations — is ultimately a consequence of this string.

Q: What do the rendered images show?
A: The six renders are orthographic views along the three Cartesian axes in both directions. Representation (cartoon, sticks, or surface) and color scheme (sequence-rainbow or by-chain) vary across proteins so the traini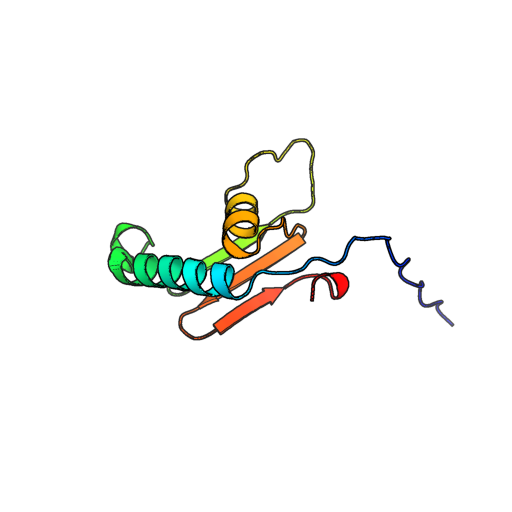ng set covers all the common visualization conventions.

Q: Where is each backbone atom in 3D?
A: The mmCIF table is the protein's shape written out atom by atom. For each backbone N, Cα, C, and carbonyl O, it records an (x, y, z) coordinate triple in Å plus the residue type, chain letter, and residue number.

Q: How mobile is each atom in the crystal?
A: For experimental (PDB) structures, the B-factor (temperature factor) quantifies the positional spread of each atom in the crystal — a combination of thermal vibration and static disorder — in units of Å². High B-factors mark flexible loops or poorly resolved regions; low B-factors mark the rigid, well-ordered core.

Q: How big and how compact is the whole molecule?
A: Three whole-structure scalars: the radius of gyration (RMS distance of Cα from centroid, in Å), the count of Cα–Cα contacts (pairs closer than 8 Å and separated by more than four residues in sequence — i.e. tertiary, not local, contacts), and the bounding-box dimensions. Together they distinguish compact globular folds from extended fibres or disordered chains.

Q: What does the local fold look like, residue by residue?
A: A 3Di character summarizes, for each residue, the relative orientation of the Cα frame of its nearest spatial neighbor. Because it encodes fold topology rather than chemistry, 3Di alignments detect remote structural similarity that sequence alignment misses.

Q: How confident is the AlphaFold model at each residue?
A: For AlphaFold models, the B-factor field carries pLDDT — the model's own estimate of local accuracy on a 0–100 scale. Regions with pLDDT<50 should be treated as essentially unmodeled; they often correspond to intrinsically disordered segments.